Protein AF-A0A5E4HNZ3-F1 (afdb_monomer_lite)

Radius of gyration: 37.0 Å; chains: 1; bounding box: 78×72×95 Å

Sequence (107 aa):
MTTKGKSTEKKSSAKKAGAPKKAAAKKTEKTAKPTAKKSTITKKAAKGKKGDEKSKKKLRLIDELSKIEDEKDEALKGIEEEERVAYLEEFRDVEAAEEPAPSSEEF

Secondary structure (DSSP, 8-state):
----------------------------------------------------HHHHHHHHHHHHHHHHHHHHHHHHHHHHHHHHHHHHHHHHHHHHHHSPPP-----

pLDDT: mean 73.12, std 14.68, range [46.22, 96.19]

Foldseek 3Di:
DDDDDDDDDDDDDDPQDDDPPPDDDDDDDDDDDPDPDVDPPPCPPDPDPPPDPVVVVVVVVVVVVVVVVVVVVVVVVVVVVVVVVVVVVVVVVVVVVPPDDDDDDDD

Structure (mmCIF, N/CA/C/O backbone):
data_AF-A0A5E4HNZ3-F1
#
_entry.id   AF-A0A5E4HNZ3-F1
#
loop_
_atom_site.group_PDB
_atom_site.id
_atom_site.type_symbol
_atom_site.label_atom_id
_atom_site.label_alt_id
_atom_site.label_comp_id
_atom_site.label_asym_id
_atom_site.label_entity_id
_atom_site.label_seq_id
_atom_site.pdbx_PDB_ins_code
_atom_site.Cartn_x
_atom_site.Cartn_y
_atom_site.Cartn_z
_atom_site.occupancy
_atom_site.B_iso_or_equiv
_atom_site.auth_seq_id
_atom_site.auth_comp_id
_atom_site.auth_asym_id
_atom_site.auth_atom_id
_atom_site.pdbx_PDB_model_num
ATOM 1 N N . MET A 1 1 ? -31.018 29.157 46.019 1.00 54.50 1 MET A N 1
ATOM 2 C CA . MET A 1 1 ? -32.382 28.617 45.822 1.00 54.50 1 MET A CA 1
ATOM 3 C C . MET A 1 1 ? -32.273 27.123 45.558 1.00 54.50 1 MET A C 1
ATOM 5 O O . MET A 1 1 ? -31.687 26.738 44.556 1.00 54.50 1 MET A O 1
ATOM 9 N N . THR A 1 2 ? -32.736 26.290 46.487 1.00 61.59 2 THR A N 1
ATOM 10 C CA . THR A 1 2 ? -32.718 24.824 46.394 1.00 61.59 2 THR A CA 1
ATOM 11 C C . THR A 1 2 ? -34.048 24.318 45.829 1.00 61.59 2 THR A C 1
ATOM 13 O O . THR A 1 2 ? -35.108 24.705 46.315 1.00 61.59 2 THR A O 1
ATOM 16 N N . THR A 1 3 ? -34.029 23.402 44.857 1.00 70.75 3 THR A N 1
ATOM 17 C CA . THR A 1 3 ? -35.209 22.585 44.528 1.00 70.75 3 THR A CA 1
ATOM 18 C C . THR A 1 3 ? -34.866 21.100 44.615 1.00 70.75 3 THR A C 1
ATOM 20 O O . THR A 1 3 ? -34.278 20.501 43.726 1.00 70.75 3 THR A O 1
ATOM 23 N N . LYS A 1 4 ? -35.194 20.577 45.802 1.00 65.56 4 LYS A N 1
ATOM 24 C CA . LYS A 1 4 ? -35.832 19.292 46.139 1.00 65.56 4 LYS A CA 1
ATOM 25 C C . LYS A 1 4 ? -35.561 18.089 45.221 1.00 65.56 4 LYS A C 1
ATOM 27 O O . LYS A 1 4 ? -35.796 18.106 44.019 1.00 65.56 4 LYS A O 1
ATOM 32 N N . GLY A 1 5 ? -35.140 17.004 45.867 1.00 60.16 5 GLY A N 1
ATOM 33 C CA . GLY A 1 5 ? -34.673 15.775 45.248 1.00 60.16 5 GLY A CA 1
ATOM 34 C C . GLY A 1 5 ? -35.685 15.006 44.399 1.00 60.16 5 GLY A C 1
ATOM 35 O O . GLY A 1 5 ? -36.901 15.132 44.524 1.00 60.16 5 GLY A O 1
ATOM 36 N N . LYS A 1 6 ? -35.124 14.121 43.576 1.00 66.50 6 LYS A N 1
ATOM 37 C CA . LYS A 1 6 ? -35.808 12.967 42.997 1.00 66.50 6 LYS A CA 1
ATOM 38 C C . LYS A 1 6 ? -35.117 11.702 43.500 1.00 66.50 6 LYS A C 1
ATOM 40 O O . LYS A 1 6 ? -34.239 11.164 42.835 1.00 66.50 6 LYS A O 1
ATOM 45 N N . SER A 1 7 ? -35.514 11.227 44.676 1.00 63.00 7 SER A N 1
ATOM 46 C CA . SER A 1 7 ? -35.376 9.816 45.029 1.00 63.00 7 SER A CA 1
ATOM 47 C C . SER A 1 7 ? -36.612 9.086 44.504 1.00 63.00 7 SER A C 1
ATOM 49 O O . SER A 1 7 ? -37.733 9.327 44.936 1.00 63.00 7 SER A O 1
ATOM 51 N N . THR A 1 8 ? -36.422 8.189 43.540 1.00 64.06 8 THR A N 1
ATOM 52 C CA . THR A 1 8 ? -37.370 7.090 43.321 1.00 64.06 8 THR A CA 1
ATOM 53 C C . THR A 1 8 ? -36.592 5.801 43.483 1.00 64.06 8 THR A C 1
ATOM 55 O O . THR A 1 8 ? -36.113 5.185 42.536 1.00 64.06 8 THR A O 1
ATOM 58 N N . GLU A 1 9 ? -36.417 5.427 44.746 1.00 56.88 9 GLU A N 1
ATOM 59 C CA . GLU A 1 9 ? -36.088 4.063 45.113 1.00 56.88 9 GLU A CA 1
ATOM 60 C C . GLU A 1 9 ? -37.194 3.143 44.575 1.00 56.88 9 GLU A C 1
ATOM 62 O O . GLU A 1 9 ? -38.330 3.172 45.045 1.00 56.88 9 GLU A O 1
ATOM 67 N N . LYS A 1 10 ? -36.869 2.295 43.596 1.00 70.75 10 LYS A N 1
ATOM 68 C CA . LYS A 1 10 ? -37.606 1.050 43.371 1.00 70.75 10 LYS A CA 1
ATOM 69 C C . LYS A 1 10 ? -36.694 -0.111 43.721 1.00 70.75 10 LYS A C 1
ATOM 71 O O . LYS A 1 10 ? -35.808 -0.496 42.962 1.00 70.75 10 LYS A O 1
ATOM 76 N N . LYS A 1 11 ? -36.923 -0.634 44.923 1.00 60.72 11 LYS A N 1
ATOM 77 C CA . LYS A 1 11 ? -36.382 -1.899 45.403 1.00 60.72 11 LYS A CA 1
ATOM 78 C C . LYS A 1 11 ? -37.021 -3.065 44.639 1.00 60.72 11 LYS A C 1
ATOM 80 O O . LYS A 1 11 ? -38.202 -3.035 44.311 1.00 60.72 11 LYS A O 1
ATOM 85 N N . SER A 1 12 ? -36.201 -4.100 44.452 1.00 52.97 12 SER A N 1
ATOM 86 C CA . SER A 1 12 ? -36.544 -5.529 44.421 1.00 52.97 12 SER A CA 1
ATOM 87 C C . SER A 1 12 ? -37.585 -6.041 43.416 1.00 52.97 12 SER A C 1
ATOM 89 O O . SER A 1 12 ? -38.785 -5.885 43.596 1.00 52.97 12 SER A O 1
ATOM 91 N N . SER A 1 13 ? -37.136 -6.912 42.511 1.00 58.12 13 SER A N 1
ATOM 92 C CA . SER A 1 13 ? -37.744 -8.246 42.435 1.00 58.12 13 SER A CA 1
ATOM 93 C C . SER A 1 13 ? -36.696 -9.267 42.000 1.00 58.12 13 SER A C 1
ATOM 95 O O . SER A 1 13 ? -36.030 -9.143 40.975 1.00 58.12 13 SER A O 1
ATOM 97 N N . ALA A 1 14 ? -36.503 -10.264 42.854 1.00 62.19 14 ALA A N 1
ATOM 98 C CA . ALA A 1 14 ? -35.714 -11.434 42.554 1.00 62.19 14 ALA A CA 1
ATOM 99 C C . ALA A 1 14 ? -36.380 -12.217 41.417 1.00 62.19 14 ALA A C 1
ATOM 101 O O . ALA A 1 14 ? -37.544 -12.597 41.527 1.00 62.19 14 ALA A O 1
ATOM 102 N N . LYS A 1 15 ? -35.622 -12.548 40.369 1.00 63.69 15 LYS A N 1
ATOM 103 C CA . LYS A 1 15 ? -35.943 -13.690 39.509 1.00 63.69 15 LYS A CA 1
ATOM 104 C C . LYS A 1 15 ? -34.899 -14.773 39.745 1.00 63.69 15 LYS A C 1
ATOM 106 O O . LYS A 1 15 ? -33.891 -14.881 39.057 1.00 63.69 15 LYS A O 1
ATOM 111 N N . LYS A 1 16 ? -35.144 -15.544 40.801 1.00 63.00 16 LYS A N 1
ATOM 112 C CA . LYS A 1 16 ? -34.457 -16.795 41.116 1.00 63.00 16 LYS A CA 1
ATOM 113 C C . LYS A 1 16 ? -35.124 -17.900 40.289 1.00 63.00 16 LYS A C 1
ATOM 115 O O . LYS A 1 16 ? -36.179 -18.381 40.671 1.00 63.00 16 LYS A O 1
ATOM 120 N N . ALA A 1 17 ? -34.543 -18.249 39.144 1.00 56.97 17 ALA A N 1
ATOM 121 C CA . ALA A 1 17 ? -34.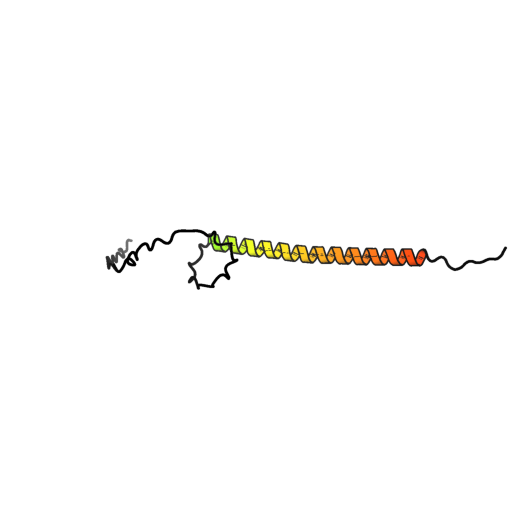827 -19.466 38.370 1.00 56.97 17 ALA A CA 1
ATOM 122 C C . ALA A 1 17 ? -33.776 -19.564 37.250 1.00 56.97 17 ALA A C 1
ATOM 124 O O . ALA A 1 17 ? -33.632 -18.626 36.480 1.00 56.97 17 ALA A O 1
ATOM 125 N N . GLY A 1 18 ? -32.981 -20.608 37.078 1.00 46.22 18 GLY A N 1
ATOM 126 C CA . GLY A 1 18 ? -32.731 -21.809 37.855 1.00 46.22 18 GLY A CA 1
ATOM 127 C C . GLY A 1 18 ? -31.363 -22.328 37.406 1.00 46.22 18 GLY A C 1
ATOM 128 O O . GLY A 1 18 ? -30.985 -22.170 36.245 1.00 46.22 18 GLY A O 1
ATOM 129 N N . ALA A 1 19 ? -30.590 -22.891 38.332 1.00 65.44 19 ALA A N 1
ATOM 130 C CA . ALA A 1 19 ? -29.358 -23.578 37.979 1.00 65.44 19 ALA A CA 1
ATOM 131 C C . ALA A 1 19 ? -29.687 -24.728 37.008 1.00 65.44 19 ALA A C 1
ATOM 133 O O . ALA A 1 19 ? -30.615 -25.495 37.287 1.00 65.44 19 ALA A O 1
ATOM 134 N N . PRO A 1 20 ? -28.959 -24.898 35.891 1.00 62.84 20 PRO A N 1
ATOM 135 C CA . PRO A 1 20 ? -29.035 -26.142 35.147 1.00 62.84 20 PRO A CA 1
ATOM 136 C C . PRO A 1 20 ? -28.573 -27.270 36.074 1.00 62.84 20 PRO A C 1
ATOM 138 O O . PRO A 1 20 ? -27.470 -27.232 36.626 1.00 62.84 20 PRO A O 1
ATOM 141 N N . LYS A 1 21 ? -29.465 -28.248 36.281 1.00 67.00 21 LYS A N 1
ATOM 142 C CA . LYS A 1 21 ? -29.187 -29.535 36.928 1.00 67.00 21 LYS A CA 1
ATOM 143 C C . LYS A 1 21 ? -27.798 -30.016 36.502 1.00 67.00 21 LYS A C 1
ATOM 145 O O . LYS A 1 21 ? -27.553 -30.193 35.311 1.00 67.00 21 LYS A O 1
ATOM 150 N N . LYS A 1 22 ? -26.927 -30.278 37.482 1.00 60.09 22 LYS A N 1
ATOM 151 C CA . LYS A 1 22 ? -25.766 -31.158 37.317 1.00 60.09 22 LYS A CA 1
ATOM 152 C C . LYS A 1 22 ? -26.264 -32.467 36.697 1.00 60.09 22 LYS A C 1
ATOM 154 O O . LYS A 1 22 ? -26.864 -33.285 37.390 1.00 60.09 22 LYS A O 1
ATOM 159 N N . ALA A 1 23 ? -26.064 -32.634 35.395 1.00 58.62 23 ALA A N 1
ATOM 160 C CA . ALA A 1 23 ? -26.230 -33.913 34.731 1.00 58.62 23 ALA A CA 1
ATOM 161 C C . ALA A 1 23 ? -24.956 -34.732 34.954 1.00 58.62 23 ALA A C 1
ATOM 163 O O . ALA A 1 23 ? -23.841 -34.218 34.889 1.00 58.62 23 ALA A O 1
ATOM 164 N N . ALA A 1 24 ? -25.185 -35.989 35.310 1.00 55.19 24 ALA A N 1
ATOM 165 C CA . ALA A 1 24 ? -24.242 -36.946 35.850 1.00 55.19 24 ALA A CA 1
ATOM 166 C C . ALA A 1 24 ? -22.940 -37.096 35.052 1.00 55.19 24 ALA A C 1
ATOM 168 O O . ALA A 1 24 ? -22.928 -37.147 33.822 1.00 55.19 24 ALA A O 1
ATOM 169 N N . ALA A 1 25 ? -21.858 -37.287 35.806 1.00 57.66 25 ALA A N 1
ATOM 170 C CA . ALA A 1 25 ? -20.621 -37.875 35.332 1.00 57.66 25 ALA A CA 1
ATOM 171 C C . ALA A 1 25 ? -20.905 -39.262 34.734 1.00 57.66 25 ALA A C 1
ATOM 173 O O . ALA A 1 25 ? -21.085 -40.238 35.462 1.00 57.66 25 ALA A O 1
ATOM 174 N N . LYS A 1 26 ? -20.917 -39.359 33.404 1.00 64.69 26 LYS A N 1
ATOM 175 C CA . LYS A 1 26 ? -20.610 -40.616 32.726 1.00 64.69 26 LYS A CA 1
ATOM 176 C C . LYS A 1 26 ? -19.102 -40.649 32.530 1.00 64.69 26 LYS A C 1
ATOM 178 O O . LYS A 1 26 ? -18.554 -39.900 31.728 1.00 64.69 26 LYS A O 1
ATOM 183 N N . LYS A 1 27 ? -18.437 -41.477 33.334 1.00 63.50 27 LYS A N 1
ATOM 184 C CA . LYS A 1 27 ? -17.053 -41.877 33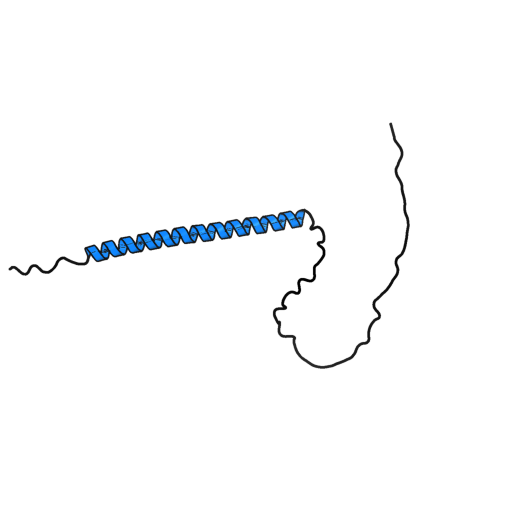.104 1.00 63.50 27 LYS A CA 1
ATOM 185 C C . LYS A 1 27 ? -17.011 -42.625 31.775 1.00 63.50 27 LYS A C 1
ATOM 187 O O . LYS A 1 27 ? -17.635 -43.673 31.651 1.00 63.50 27 LYS A O 1
ATOM 192 N N . THR A 1 28 ? -16.273 -42.106 30.809 1.00 63.09 28 THR A N 1
ATOM 193 C CA . THR A 1 28 ? -15.715 -42.926 29.736 1.00 63.09 28 THR A CA 1
ATOM 194 C C . THR A 1 28 ? -14.245 -42.578 29.663 1.00 63.09 28 THR A C 1
ATOM 196 O O . THR A 1 28 ? -13.861 -41.474 29.276 1.00 63.09 28 THR A O 1
ATOM 199 N N . GLU A 1 29 ? -13.445 -43.505 30.169 1.00 58.84 29 GLU A N 1
ATOM 200 C CA . GLU A 1 29 ? -12.005 -43.509 30.021 1.00 58.84 29 GLU A CA 1
ATOM 201 C C . GLU A 1 29 ? -11.600 -43.501 28.544 1.00 58.84 29 GLU A C 1
ATOM 203 O O . GLU A 1 29 ? -12.322 -43.984 27.675 1.00 58.84 29 GLU A O 1
ATOM 208 N N . LYS A 1 30 ? -10.362 -43.042 28.347 1.00 62.22 30 LYS A N 1
ATOM 209 C CA . LYS A 1 30 ? -9.476 -43.273 27.205 1.00 62.22 30 LYS A CA 1
ATOM 210 C C . LYS A 1 30 ? -9.644 -42.401 25.950 1.00 62.22 30 LYS A C 1
ATOM 212 O O . LYS A 1 30 ? -10.460 -42.619 25.069 1.00 62.22 30 LYS A O 1
ATOM 217 N N . THR A 1 31 ? -8.668 -41.492 25.857 1.00 53.81 31 THR A N 1
ATOM 218 C CA . THR A 1 31 ? -7.777 -41.311 24.699 1.00 53.81 31 THR A CA 1
ATOM 219 C C . THR A 1 31 ? -8.403 -40.862 23.382 1.00 53.81 31 THR A C 1
ATOM 221 O O . THR A 1 31 ? -8.754 -41.676 22.541 1.00 53.81 31 THR A O 1
ATOM 224 N N . ALA A 1 32 ? -8.346 -39.559 23.126 1.00 55.22 32 ALA A N 1
ATOM 225 C CA . ALA A 1 32 ? -7.555 -39.025 22.016 1.00 55.22 32 ALA A CA 1
ATOM 226 C C . ALA A 1 32 ? -7.517 -37.499 22.129 1.00 55.22 32 ALA A C 1
ATOM 228 O O . ALA A 1 32 ? -8.534 -36.850 22.358 1.00 55.22 32 ALA A O 1
ATOM 229 N N . LYS A 1 33 ? -6.324 -36.926 21.964 1.00 61.00 33 LYS A N 1
ATOM 230 C CA . LYS A 1 33 ? -6.132 -35.497 21.714 1.00 61.00 33 LYS A CA 1
ATOM 231 C C . LYS A 1 33 ? -7.087 -35.090 20.579 1.00 61.00 33 LYS A C 1
ATOM 233 O O . LYS A 1 33 ? -6.980 -35.687 19.507 1.00 61.00 33 LYS A O 1
ATOM 238 N N . PRO A 1 34 ? -7.998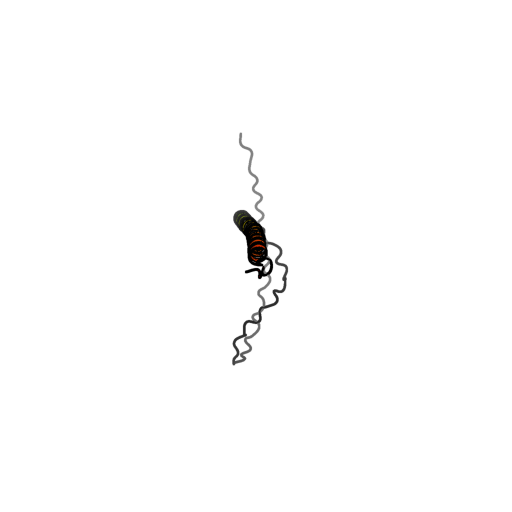 -34.119 20.750 1.00 56.81 34 PRO A N 1
ATOM 239 C CA . PRO A 1 34 ? -8.660 -33.545 19.594 1.00 56.81 34 PRO A CA 1
ATOM 240 C C . PRO A 1 34 ? -7.574 -32.842 18.777 1.00 56.81 34 PRO A C 1
ATOM 242 O O . PRO A 1 34 ? -7.016 -31.830 19.199 1.00 56.81 34 PRO A O 1
ATOM 245 N N . THR A 1 35 ? -7.214 -33.426 17.634 1.00 62.12 35 THR A N 1
ATOM 246 C CA . THR A 1 35 ? -6.426 -32.739 16.616 1.00 62.12 35 THR A CA 1
ATOM 247 C C . THR A 1 35 ? -7.180 -31.460 16.280 1.00 62.12 35 THR A C 1
ATOM 249 O O . THR A 1 35 ? -8.402 -31.484 16.120 1.00 62.12 35 THR A O 1
ATOM 252 N N . ALA A 1 36 ? -6.481 -30.327 16.284 1.00 62.69 36 ALA A N 1
ATOM 253 C CA . ALA A 1 36 ? -7.073 -29.021 16.047 1.00 62.69 36 ALA A CA 1
ATOM 254 C C . ALA A 1 36 ? -7.664 -28.969 14.630 1.00 62.69 36 ALA A C 1
ATOM 256 O O . ALA A 1 36 ? -7.032 -28.522 13.677 1.00 62.69 36 ALA A O 1
ATOM 257 N N . LYS A 1 37 ? -8.902 -29.443 14.479 1.00 63.09 37 LYS A N 1
ATOM 258 C CA . LYS A 1 37 ? -9.756 -29.096 13.354 1.00 63.09 37 LYS A CA 1
ATOM 259 C C . LYS A 1 37 ? -9.969 -27.595 13.478 1.00 63.09 37 LYS A C 1
ATOM 261 O O . LYS A 1 37 ? -10.532 -27.151 14.477 1.00 63.09 37 LYS A O 1
ATOM 266 N N . LYS A 1 38 ? -9.486 -26.824 12.496 1.00 66.56 38 LYS A N 1
ATOM 267 C CA . LYS A 1 38 ? -9.842 -25.412 12.313 1.00 66.56 38 LYS A CA 1
ATOM 268 C C . LYS A 1 38 ? -11.366 -25.345 12.323 1.00 66.56 38 LYS A C 1
ATOM 270 O O . LYS A 1 38 ? -12.014 -25.711 11.346 1.00 66.56 38 LYS A O 1
ATOM 275 N N . SER A 1 39 ? -11.942 -24.996 13.467 1.00 59.81 39 SER A N 1
ATOM 276 C CA . SER A 1 39 ? -13.382 -24.921 13.624 1.00 59.81 39 SER A CA 1
ATOM 277 C C . SER A 1 39 ? -13.872 -23.842 12.677 1.00 59.81 39 SER A C 1
ATOM 279 O O . SER A 1 39 ? -13.503 -22.679 12.830 1.00 59.81 39 SER A O 1
ATOM 281 N N . THR A 1 40 ? -14.699 -24.230 11.710 1.00 63.69 40 THR A N 1
ATOM 282 C CA . THR A 1 40 ? -15.643 -23.341 11.041 1.00 63.69 40 THR A CA 1
ATOM 283 C C . THR A 1 40 ? -16.360 -22.561 12.133 1.00 63.69 40 THR A C 1
ATOM 285 O O . THR A 1 40 ? -17.185 -23.123 12.858 1.00 63.69 40 THR A O 1
ATOM 288 N N . ILE A 1 41 ? -15.959 -21.304 12.326 1.00 62.91 41 ILE A N 1
ATOM 289 C CA . ILE A 1 41 ? -16.496 -20.438 13.369 1.00 62.91 41 ILE A CA 1
ATOM 290 C C . ILE A 1 41 ? -17.977 -20.273 13.056 1.00 62.91 41 ILE A C 1
ATOM 292 O O . ILE A 1 41 ? -18.375 -19.512 12.174 1.00 62.91 41 ILE A O 1
ATOM 296 N N . THR A 1 42 ? -18.810 -21.031 13.764 1.00 64.19 42 THR A N 1
ATOM 297 C CA . THR A 1 42 ? -20.246 -20.810 13.783 1.00 64.19 42 THR A CA 1
ATOM 298 C C . THR A 1 42 ? -20.448 -19.368 14.225 1.00 64.19 42 THR A C 1
ATOM 300 O O . THR A 1 42 ? -20.103 -19.026 15.360 1.00 64.19 42 THR A O 1
ATOM 303 N N . LYS A 1 43 ? -20.988 -18.525 13.335 1.00 64.44 43 LYS A N 1
ATOM 304 C CA . LYS A 1 43 ? -21.481 -17.174 13.635 1.00 64.44 43 LYS A CA 1
ATOM 305 C C . LYS A 1 43 ? -22.665 -17.281 14.600 1.00 64.44 43 LYS A C 1
ATOM 307 O O . LYS A 1 43 ? -23.811 -17.021 14.243 1.00 64.44 43 LYS A O 1
ATOM 312 N N . LYS A 1 44 ? -22.419 -17.700 15.842 1.00 62.09 44 LYS A N 1
ATOM 313 C CA . LYS A 1 44 ? -23.389 -17.545 16.918 1.00 62.09 44 LYS A CA 1
ATOM 314 C C . LYS A 1 44 ? -23.446 -16.049 17.179 1.00 62.09 44 LYS A C 1
ATOM 316 O O . LYS A 1 44 ? -22.503 -15.484 17.722 1.00 62.09 44 LYS A O 1
ATOM 321 N N . ALA A 1 45 ? -24.511 -15.420 16.693 1.00 59.66 45 ALA A N 1
ATOM 322 C CA . ALA A 1 45 ? -24.763 -13.994 16.807 1.00 59.66 45 ALA A CA 1
ATOM 323 C C . ALA A 1 45 ? -24.674 -13.557 18.277 1.00 59.66 45 ALA A C 1
ATOM 325 O O . ALA A 1 45 ? -25.629 -13.673 19.047 1.00 59.66 45 ALA A O 1
ATOM 326 N N . ALA A 1 46 ? -23.504 -13.064 18.677 1.00 60.72 46 ALA A N 1
ATOM 327 C CA . ALA A 1 46 ? -23.351 -12.329 19.912 1.00 60.72 46 ALA A CA 1
ATOM 328 C C . ALA A 1 46 ? -23.966 -10.952 19.661 1.00 60.72 46 ALA A C 1
ATOM 330 O O . ALA A 1 46 ? -23.371 -10.105 18.997 1.00 60.72 46 ALA A O 1
ATOM 331 N N . LYS A 1 47 ? -25.195 -10.749 20.152 1.00 58.41 47 LYS A N 1
ATOM 332 C CA . LYS A 1 47 ? -25.790 -9.416 20.284 1.00 58.41 47 LYS A CA 1
ATOM 333 C C . LYS A 1 47 ? -24.744 -8.506 20.931 1.00 58.41 47 LYS A C 1
ATOM 335 O O . LYS A 1 47 ? -24.314 -8.756 22.057 1.00 58.41 47 LYS A O 1
ATOM 340 N N . GLY A 1 48 ? -24.295 -7.515 20.164 1.00 58.53 48 GLY A N 1
ATOM 341 C CA . GLY A 1 48 ? -23.136 -6.691 20.470 1.00 58.53 48 GLY A CA 1
ATOM 342 C C . GLY A 1 48 ? -23.241 -6.034 21.840 1.00 58.53 48 GLY A C 1
ATOM 343 O O . GLY A 1 48 ? -24.104 -5.191 22.086 1.00 58.53 48 GLY A O 1
ATOM 344 N N . LYS A 1 49 ? -22.310 -6.395 22.721 1.00 63.25 49 LYS A N 1
ATOM 345 C CA . LYS A 1 49 ? -21.931 -5.564 23.860 1.00 63.25 49 LYS A CA 1
ATOM 346 C C . LYS A 1 49 ? -21.408 -4.259 23.251 1.00 63.25 49 LYS A C 1
ATOM 348 O O . LYS A 1 49 ? -20.481 -4.312 22.448 1.00 63.25 49 LYS A O 1
ATOM 353 N N . LYS A 1 50 ? -22.041 -3.114 23.534 1.00 64.25 50 LYS A N 1
ATOM 354 C CA . LYS A 1 50 ? -21.576 -1.802 23.055 1.00 64.25 50 LYS A CA 1
ATOM 355 C C . LYS A 1 50 ? -20.107 -1.668 23.468 1.00 64.25 50 LYS A C 1
ATOM 357 O O . LYS A 1 50 ? -19.833 -1.559 24.655 1.00 64.25 50 LYS A O 1
ATOM 362 N N . GLY A 1 51 ? -19.188 -1.790 22.508 1.00 71.00 51 GLY A N 1
ATOM 363 C CA . GLY A 1 51 ? -17.756 -1.725 22.782 1.00 71.00 51 GLY A CA 1
ATOM 364 C C . GLY A 1 51 ? -17.430 -0.388 23.432 1.00 71.00 51 GLY A C 1
ATOM 365 O O . GLY A 1 51 ? -17.889 0.648 22.938 1.00 71.00 51 GLY A O 1
ATOM 366 N N . ASP A 1 52 ? -16.687 -0.428 24.538 1.00 76.12 52 ASP A N 1
ATOM 367 C CA . ASP A 1 52 ? -16.186 0.753 25.240 1.00 76.12 52 ASP A CA 1
ATOM 368 C C . ASP A 1 52 ? -15.582 1.739 24.233 1.00 76.12 52 ASP A C 1
ATOM 370 O O . ASP A 1 52 ? -14.881 1.323 23.307 1.00 76.12 52 ASP A O 1
ATOM 374 N N . GLU A 1 53 ? -15.827 3.041 24.384 1.00 78.69 53 GLU A N 1
ATOM 375 C CA . GLU A 1 53 ? -15.368 4.070 23.429 1.00 78.69 53 GLU A CA 1
ATOM 376 C C . GLU A 1 53 ? -13.863 3.992 23.144 1.00 78.69 53 GLU A C 1
ATOM 378 O O . GLU A 1 53 ? -13.431 4.185 22.007 1.00 78.69 53 GLU A O 1
ATOM 383 N N . LYS A 1 54 ? -13.070 3.586 24.144 1.00 76.75 54 LYS A N 1
ATOM 384 C CA . LYS A 1 54 ? -11.634 3.317 23.983 1.00 76.75 54 LYS A CA 1
ATOM 385 C C . LYS A 1 54 ? -11.349 2.147 23.034 1.00 76.75 54 LYS A C 1
ATOM 387 O O . LYS A 1 54 ? -10.453 2.241 22.200 1.00 76.75 54 LYS A O 1
ATOM 392 N N . SER A 1 55 ? -12.120 1.063 23.121 1.00 77.19 55 SER A N 1
AT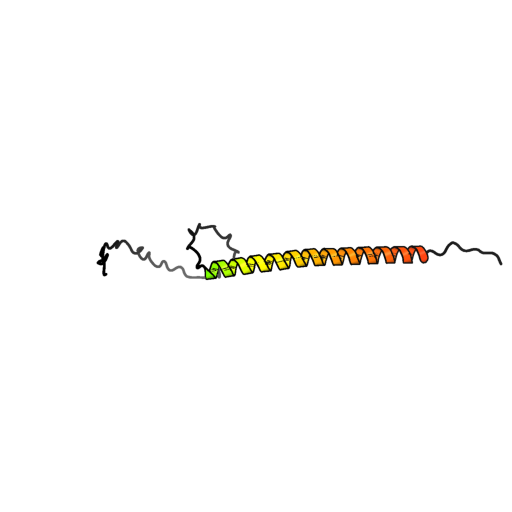OM 393 C CA . SER A 1 55 ? -11.973 -0.105 22.239 1.00 77.19 55 SER A CA 1
ATOM 394 C C . SER A 1 55 ? -12.357 0.213 20.792 1.00 77.19 55 SER A C 1
ATOM 396 O O . SER A 1 55 ? -11.694 -0.249 19.869 1.00 77.19 55 SER A O 1
ATOM 398 N N . LYS A 1 56 ? -13.354 1.084 20.585 1.00 81.69 56 LYS A N 1
ATOM 399 C CA . LYS A 1 56 ? -13.736 1.567 19.250 1.00 81.69 56 LYS A CA 1
ATOM 400 C C . LYS A 1 56 ? -12.646 2.426 18.617 1.00 81.69 56 LYS A C 1
ATOM 402 O O . LYS A 1 56 ? -12.367 2.255 17.437 1.00 81.69 56 LYS A O 1
ATOM 407 N N . LYS A 1 57 ? -12.013 3.320 19.387 1.00 87.06 57 LYS A N 1
ATOM 408 C CA . LYS A 1 57 ? -10.895 4.137 18.886 1.00 87.06 57 LYS A CA 1
ATOM 409 C C . LYS A 1 57 ? -9.702 3.267 18.485 1.00 87.06 57 LYS A C 1
ATOM 411 O O . LYS A 1 57 ? -9.111 3.502 17.442 1.00 87.06 57 LYS A O 1
ATOM 416 N N . LYS A 1 58 ? -9.385 2.241 19.282 1.00 85.00 58 LYS A N 1
ATOM 417 C CA . LYS A 1 58 ? -8.302 1.301 18.965 1.00 85.00 58 LYS A CA 1
ATOM 418 C C . LYS A 1 58 ? -8.586 0.492 17.695 1.00 85.00 58 LYS A C 1
ATOM 420 O O . LYS A 1 58 ? -7.678 0.318 16.899 1.00 85.00 58 LYS A O 1
ATOM 425 N N . LEU A 1 59 ? -9.825 0.027 17.506 1.00 85.44 59 LEU A N 1
ATOM 426 C CA . LEU A 1 59 ? -10.219 -0.682 16.283 1.00 85.44 59 LEU A CA 1
ATOM 427 C C . LEU A 1 59 ? -10.081 0.210 15.042 1.00 85.44 59 LEU A C 1
ATOM 429 O O . LEU A 1 59 ? -9.476 -0.220 14.073 1.00 85.44 59 LEU A O 1
ATOM 433 N N . ARG A 1 60 ? -10.526 1.472 15.111 1.00 88.25 60 ARG A N 1
ATOM 434 C CA . ARG A 1 60 ? -10.350 2.427 14.001 1.00 88.25 60 ARG A CA 1
ATOM 435 C C . ARG A 1 60 ? -8.883 2.657 13.639 1.00 88.25 60 ARG A C 1
ATOM 437 O O . ARG A 1 60 ? -8.566 2.673 12.464 1.00 88.25 60 ARG A O 1
ATOM 444 N N . LEU A 1 61 ? -7.999 2.787 14.633 1.00 93.38 61 LEU A N 1
ATOM 445 C CA . LEU A 1 61 ? -6.562 2.960 14.390 1.00 93.38 61 LEU A CA 1
ATOM 446 C C . LEU A 1 61 ? -5.960 1.754 13.651 1.00 93.38 61 LEU A C 1
ATOM 448 O O . LEU A 1 61 ? -5.111 1.924 12.790 1.00 93.38 61 LEU A O 1
ATOM 452 N N . ILE A 1 62 ? -6.388 0.536 13.994 1.00 93.19 62 ILE A N 1
ATOM 453 C CA . ILE A 1 62 ? -5.929 -0.680 13.310 1.00 93.19 62 ILE A CA 1
ATOM 454 C C . ILE A 1 62 ? -6.407 -0.675 11.854 1.00 93.19 62 ILE A C 1
ATOM 456 O O . ILE A 1 62 ? -5.611 -0.944 10.963 1.00 93.19 62 ILE A O 1
ATOM 460 N N . ASP A 1 63 ? -7.670 -0.314 11.613 1.00 92.44 63 ASP A N 1
ATOM 461 C CA . ASP A 1 63 ? -8.213 -0.206 10.254 1.00 92.44 63 ASP A CA 1
ATOM 462 C C . ASP A 1 63 ? -7.491 0.883 9.436 1.00 92.44 63 ASP A C 1
ATOM 464 O O . ASP A 1 63 ? -7.238 0.701 8.249 1.00 92.44 63 ASP A O 1
ATOM 468 N N . GLU A 1 64 ? -7.145 2.015 10.058 1.00 94.31 64 GLU A N 1
ATOM 469 C CA . GLU A 1 64 ? -6.370 3.097 9.433 1.00 94.31 64 GLU A CA 1
ATOM 470 C C . GLU A 1 64 ? -4.946 2.647 9.080 1.00 94.31 64 GLU A C 1
ATOM 472 O O . GLU A 1 64 ? -4.494 2.891 7.966 1.00 94.31 64 GLU A O 1
ATOM 477 N N . LEU A 1 65 ? -4.256 1.952 9.989 1.00 95.31 65 LEU A N 1
ATOM 478 C CA . LEU A 1 65 ? -2.912 1.425 9.730 1.00 95.31 65 LEU A CA 1
ATOM 479 C C . LEU A 1 65 ? -2.913 0.364 8.626 1.00 95.31 65 LEU A C 1
ATOM 481 O O . LEU A 1 65 ? -2.047 0.411 7.762 1.00 95.31 65 LEU A O 1
ATOM 485 N N . SER A 1 66 ? -3.907 -0.529 8.612 1.00 94.12 66 SER A N 1
ATOM 486 C CA . SER A 1 66 ? -4.048 -1.545 7.561 1.00 94.12 66 SER A CA 1
ATOM 487 C C . SER A 1 66 ? -4.205 -0.911 6.179 1.00 94.12 66 SER A C 1
ATOM 489 O O . SER A 1 66 ? -3.575 -1.361 5.234 1.00 94.12 66 SER A O 1
ATOM 491 N N . LYS A 1 67 ? -4.996 0.163 6.058 1.00 96.19 67 LYS A N 1
ATOM 492 C CA . LYS A 1 67 ? -5.147 0.879 4.780 1.00 96.19 67 LYS A CA 1
ATOM 493 C C . LYS A 1 67 ? -3.847 1.522 4.315 1.00 96.19 67 LYS A C 1
ATOM 495 O O . LYS A 1 67 ? -3.547 1.486 3.134 1.00 96.19 67 LYS A O 1
ATOM 500 N N . ILE A 1 68 ? -3.082 2.100 5.242 1.00 95.81 68 ILE A N 1
ATOM 501 C CA . ILE A 1 68 ? -1.783 2.703 4.922 1.00 95.81 68 ILE A CA 1
ATOM 502 C C . ILE A 1 68 ? -0.797 1.633 4.435 1.00 95.81 68 ILE A C 1
ATOM 504 O O . ILE A 1 68 ? 0.017 1.916 3.562 1.00 95.81 68 ILE A O 1
ATOM 508 N N . GLU A 1 69 ? -0.832 0.429 5.007 1.00 95.62 69 GLU A N 1
ATOM 509 C CA . GLU A 1 69 ? -0.024 -0.698 4.528 1.00 95.62 69 GLU A CA 1
ATOM 510 C C . GLU A 1 69 ? -0.453 -1.121 3.117 1.00 95.62 69 GLU A C 1
ATOM 512 O O . GLU A 1 69 ? 0.399 -1.179 2.235 1.00 95.62 69 GLU A O 1
ATOM 517 N N . ASP A 1 70 ? -1.756 -1.289 2.873 1.00 94.75 70 ASP A N 1
ATOM 518 C CA . ASP A 1 70 ? -2.281 -1.643 1.547 1.00 94.75 70 ASP A CA 1
ATOM 519 C C . ASP A 1 70 ? -1.897 -0.598 0.474 1.00 94.75 70 ASP A C 1
ATOM 521 O O . ASP A 1 70 ? -1.434 -0.956 -0.609 1.00 94.75 70 ASP A O 1
ATOM 525 N N . GLU A 1 71 ? -2.027 0.698 0.783 1.00 94.94 71 GLU A N 1
ATOM 526 C CA . GLU A 1 71 ? -1.649 1.803 -0.116 1.00 94.94 71 GLU A CA 1
ATOM 527 C C . GLU A 1 71 ? -0.140 1.831 -0.405 1.00 94.94 71 GLU A C 1
ATOM 529 O O . GLU A 1 71 ? 0.281 2.111 -1.529 1.00 94.94 71 GLU A O 1
ATOM 534 N N . LYS A 1 72 ? 0.697 1.533 0.597 1.00 94.94 72 LYS A N 1
ATOM 535 C CA . LYS A 1 72 ? 2.154 1.457 0.415 1.00 94.94 72 LYS A CA 1
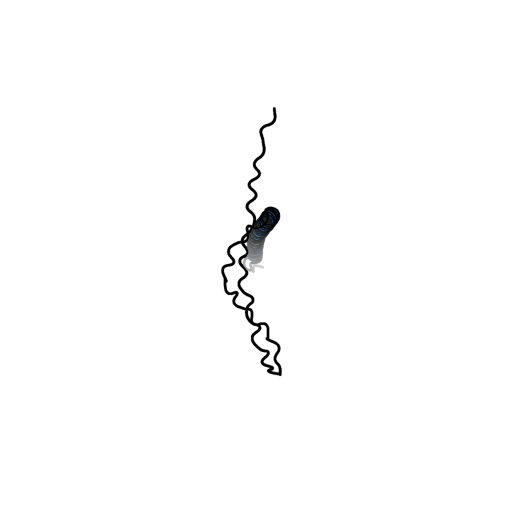ATOM 536 C C . LYS A 1 72 ? 2.558 0.270 -0.441 1.00 94.94 72 LYS A C 1
ATOM 538 O O . LYS A 1 72 ? 3.442 0.422 -1.279 1.00 94.94 72 LYS A O 1
ATOM 543 N N . ASP A 1 73 ? 1.928 -0.880 -0.240 1.00 93.94 73 ASP A N 1
ATOM 544 C CA . ASP A 1 73 ? 2.198 -2.080 -1.027 1.00 93.94 73 ASP A CA 1
ATOM 545 C C . ASP A 1 73 ? 1.787 -1.888 -2.493 1.00 93.94 73 ASP A C 1
ATOM 547 O O . ASP A 1 73 ? 2.470 -2.373 -3.395 1.00 93.94 73 ASP A O 1
ATOM 551 N N . GLU A 1 74 ? 0.690 -1.171 -2.750 1.00 94.00 74 GLU A N 1
ATOM 552 C CA . GLU A 1 74 ? 0.278 -0.802 -4.107 1.00 94.00 74 GLU A CA 1
ATOM 553 C C . GLU A 1 74 ? 1.271 0.176 -4.752 1.00 94.00 74 GLU A C 1
ATOM 555 O O . GLU A 1 74 ? 1.713 -0.056 -5.878 1.00 94.00 74 GLU A O 1
ATOM 560 N N . ALA A 1 75 ? 1.695 1.212 -4.024 1.00 92.44 75 ALA A N 1
ATOM 561 C CA . ALA A 1 75 ? 2.681 2.173 -4.517 1.00 92.44 75 ALA A CA 1
ATOM 562 C C . ALA A 1 75 ? 4.047 1.526 -4.807 1.00 92.44 75 ALA A C 1
ATOM 564 O O . ALA A 1 75 ? 4.655 1.811 -5.837 1.00 92.44 75 ALA A O 1
ATOM 565 N N . LEU A 1 76 ? 4.521 0.635 -3.930 1.00 94.25 76 LEU A N 1
ATOM 566 C CA . LEU A 1 76 ? 5.778 -0.094 -4.125 1.00 94.25 76 LEU A CA 1
ATOM 567 C C . LEU A 1 76 ? 5.730 -0.981 -5.367 1.00 94.25 76 LEU A C 1
ATOM 569 O O . LEU A 1 76 ? 6.666 -0.953 -6.157 1.00 94.25 76 LEU A O 1
ATOM 573 N N . LYS A 1 77 ? 4.629 -1.711 -5.581 1.00 92.69 77 LYS A N 1
ATOM 574 C CA . LYS A 1 77 ? 4.453 -2.518 -6.798 1.00 92.69 77 LYS A CA 1
ATOM 575 C C . LYS A 1 77 ? 4.477 -1.667 -8.063 1.00 92.69 77 LYS A C 1
ATOM 577 O O . LYS A 1 77 ? 5.063 -2.099 -9.046 1.00 92.69 77 LYS A O 1
ATOM 582 N N . GLY A 1 78 ? 3.866 -0.479 -8.030 1.00 92.50 78 GLY A N 1
ATOM 583 C CA . GLY A 1 78 ? 3.913 0.461 -9.151 1.00 92.50 78 GLY A CA 1
ATOM 584 C C . GLY A 1 78 ? 5.345 0.876 -9.489 1.00 92.50 78 GLY A C 1
ATOM 585 O O . GLY A 1 78 ? 5.751 0.773 -10.640 1.00 92.50 78 GLY A O 1
ATOM 586 N N . ILE A 1 79 ? 6.134 1.248 -8.477 1.00 91.88 79 ILE 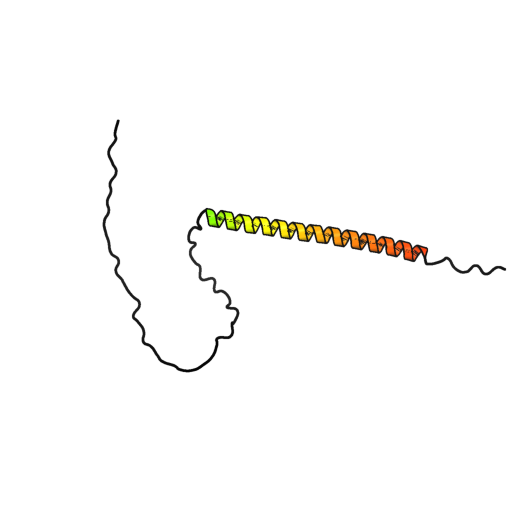A N 1
ATOM 587 C CA . ILE A 1 79 ? 7.543 1.630 -8.659 1.00 91.88 79 ILE A CA 1
ATOM 588 C C . ILE A 1 79 ? 8.378 0.446 -9.168 1.00 91.88 79 ILE A C 1
ATOM 590 O O . ILE A 1 79 ? 9.138 0.603 -10.116 1.00 91.88 79 ILE A O 1
ATOM 594 N N . GLU A 1 80 ? 8.224 -0.748 -8.587 1.00 91.88 80 GLU A N 1
ATOM 595 C CA . GLU A 1 80 ? 8.951 -1.949 -9.030 1.00 91.88 80 GLU A CA 1
ATOM 596 C C . GLU A 1 80 ? 8.613 -2.330 -10.480 1.00 91.88 80 GLU A C 1
ATOM 598 O O . GLU A 1 80 ? 9.484 -2.773 -11.233 1.00 91.88 80 GLU A O 1
ATOM 603 N N . GLU A 1 81 ? 7.351 -2.175 -10.886 1.00 91.62 81 GLU A N 1
ATOM 604 C CA . GLU A 1 81 ? 6.927 -2.420 -12.262 1.00 91.62 81 GLU A CA 1
ATOM 605 C C . GLU A 1 81 ? 7.504 -1.371 -13.218 1.00 91.62 81 GLU A C 1
ATOM 607 O O . GLU A 1 81 ? 8.053 -1.747 -14.254 1.00 91.62 81 GLU A O 1
ATOM 612 N N . GLU A 1 82 ? 7.464 -0.087 -12.853 1.00 91.94 82 GLU A N 1
ATOM 613 C CA . GLU A 1 82 ? 8.075 1.004 -13.624 1.00 91.94 82 GLU A CA 1
ATOM 614 C C . GLU A 1 82 ? 9.590 0.809 -13.799 1.00 91.94 82 GLU A C 1
ATOM 616 O O . GLU A 1 82 ? 10.087 0.856 -14.926 1.00 91.94 82 GLU A O 1
ATOM 621 N N . GLU A 1 83 ? 10.324 0.513 -12.722 1.00 91.69 83 GLU A N 1
ATOM 622 C CA . GLU A 1 83 ? 11.769 0.245 -12.772 1.00 91.69 83 GLU A CA 1
ATOM 623 C C . GLU A 1 83 ? 12.088 -0.979 -13.636 1.00 91.69 83 GLU A C 1
ATOM 625 O O . GLU A 1 83 ? 13.039 -0.967 -14.423 1.00 91.69 83 GLU A O 1
ATOM 630 N N . ARG A 1 84 ? 11.276 -2.038 -13.540 1.00 92.88 84 ARG A N 1
ATOM 631 C CA . ARG A 1 84 ? 11.448 -3.234 -14.368 1.00 92.88 84 ARG A CA 1
ATOM 632 C C . ARG A 1 84 ? 11.212 -2.939 -15.847 1.00 92.88 84 ARG A C 1
ATOM 634 O O . ARG A 1 84 ? 11.931 -3.486 -16.683 1.00 92.88 84 ARG A O 1
ATOM 641 N N . VAL A 1 85 ? 10.206 -2.134 -16.180 1.00 92.69 85 VAL A N 1
ATOM 642 C CA . VAL A 1 85 ? 9.932 -1.735 -17.568 1.00 92.69 85 VAL A CA 1
ATOM 643 C C . VAL A 1 85 ? 11.089 -0.901 -18.108 1.00 92.69 85 VAL A C 1
ATOM 645 O O . VAL A 1 85 ? 11.613 -1.248 -19.164 1.00 92.69 85 VAL A O 1
ATOM 648 N N . ALA A 1 86 ? 11.546 0.106 -17.358 1.00 92.00 86 ALA A N 1
ATOM 649 C CA . ALA A 1 86 ? 12.676 0.947 -17.748 1.00 92.00 86 ALA A CA 1
ATOM 650 C C . ALA A 1 86 ? 13.950 0.120 -17.987 1.00 92.00 86 ALA A C 1
ATOM 652 O O . ALA A 1 86 ? 14.592 0.249 -19.026 1.00 92.00 86 ALA A O 1
ATOM 653 N N . TYR A 1 87 ? 14.265 -0.812 -17.083 1.00 91.31 87 TYR A N 1
ATOM 654 C CA . TYR A 1 87 ? 15.419 -1.698 -17.240 1.00 91.31 87 TYR A CA 1
ATOM 655 C C . TYR A 1 87 ? 15.325 -2.589 -18.490 1.00 91.31 87 TYR A C 1
ATOM 657 O O . TYR A 1 87 ? 16.321 -2.825 -19.171 1.00 91.31 87 TYR A O 1
ATOM 665 N N . LEU A 1 88 ? 14.131 -3.096 -18.815 1.00 91.81 88 LEU A N 1
ATOM 666 C CA . LEU A 1 88 ? 13.921 -3.908 -20.018 1.00 91.81 88 LEU A CA 1
ATOM 667 C C . LEU A 1 88 ? 13.997 -3.085 -21.308 1.00 91.81 88 LEU A C 1
ATOM 669 O O . LEU A 1 88 ? 14.397 -3.629 -22.336 1.00 91.81 88 LEU A O 1
ATOM 673 N N . GLU A 1 89 ? 13.591 -1.817 -21.278 1.00 88.75 89 GLU A N 1
ATOM 674 C CA . GLU A 1 89 ? 13.763 -0.898 -22.407 1.00 88.75 89 GLU A CA 1
ATOM 675 C C . GLU A 1 89 ? 15.246 -0.610 -22.651 1.00 88.75 89 GLU A C 1
ATOM 677 O O . GLU A 1 89 ? 15.723 -0.843 -23.759 1.00 88.75 89 GLU A O 1
ATOM 682 N N . GLU A 1 90 ? 16.000 -0.256 -21.607 1.00 86.06 90 GLU A N 1
ATOM 683 C CA . GLU A 1 90 ? 17.453 -0.058 -21.710 1.00 86.06 90 GLU A CA 1
ATOM 684 C C . GLU A 1 90 ? 18.170 -1.314 -22.224 1.00 86.06 90 GLU A C 1
ATOM 686 O O . GLU A 1 90 ? 19.063 -1.229 -23.066 1.00 86.06 90 GLU A O 1
ATOM 691 N N . PHE A 1 91 ? 17.764 -2.500 -21.761 1.00 85.75 91 PHE A N 1
ATOM 692 C CA . PHE A 1 91 ? 18.351 -3.758 -22.218 1.00 85.75 91 PHE A CA 1
ATOM 693 C C . PHE A 1 91 ? 18.104 -4.010 -23.713 1.00 85.75 91 PHE A C 1
ATOM 695 O O . PHE A 1 91 ? 19.015 -4.431 -24.423 1.00 85.75 91 PHE A O 1
ATOM 702 N N . ARG A 1 92 ? 16.899 -3.707 -24.212 1.00 84.31 92 ARG A N 1
ATOM 703 C CA . ARG A 1 92 ? 16.576 -3.819 -25.645 1.00 84.31 92 ARG A CA 1
ATOM 704 C C . ARG A 1 92 ? 17.376 -2.836 -26.493 1.00 84.31 92 ARG A C 1
ATOM 706 O O . ARG A 1 92 ? 17.797 -3.202 -27.587 1.00 84.31 92 ARG A O 1
ATOM 713 N N . ASP A 1 93 ? 17.599 -1.624 -25.996 1.00 79.25 93 ASP A N 1
ATOM 714 C CA . ASP A 1 93 ? 18.400 -0.615 -26.693 1.00 79.25 93 ASP A CA 1
ATOM 715 C C . ASP A 1 93 ? 19.879 -1.027 -26.779 1.00 79.25 93 ASP A C 1
ATOM 717 O O . ASP A 1 93 ? 20.530 -0.801 -27.801 1.00 79.25 93 ASP A O 1
ATOM 721 N N . VAL A 1 94 ? 20.402 -1.685 -25.738 1.00 79.25 94 VAL A N 1
ATOM 722 C CA . VAL A 1 94 ? 21.759 -2.254 -25.739 1.00 79.25 94 VAL A CA 1
ATOM 723 C C . VAL A 1 94 ? 21.869 -3.436 -26.706 1.00 79.25 94 VAL A C 1
ATOM 725 O O . VAL A 1 94 ? 22.810 -3.465 -27.494 1.00 79.25 94 VAL A O 1
ATOM 728 N N . GLU A 1 95 ? 20.909 -4.367 -26.717 1.00 71.94 95 GLU A N 1
ATOM 729 C CA . GLU A 1 95 ? 20.898 -5.481 -27.684 1.00 71.94 95 GLU A CA 1
ATOM 730 C C . GLU A 1 95 ? 20.801 -4.982 -29.135 1.00 71.94 95 GLU A C 1
ATOM 732 O O . GLU A 1 95 ? 21.522 -5.465 -30.007 1.00 71.94 95 GLU A O 1
ATOM 737 N N . ALA A 1 96 ? 19.970 -3.969 -29.398 1.00 77.06 96 ALA A N 1
ATOM 738 C CA . ALA A 1 96 ? 19.850 -3.360 -30.723 1.00 77.06 96 ALA A CA 1
ATOM 739 C C . ALA A 1 96 ? 21.129 -2.623 -31.165 1.00 77.06 96 ALA A C 1
ATOM 741 O O . ALA A 1 96 ? 21.382 -2.492 -32.362 1.00 77.06 96 ALA A O 1
ATOM 742 N N . ALA A 1 97 ? 21.935 -2.142 -30.214 1.00 72.19 97 ALA A N 1
ATOM 743 C CA . ALA A 1 97 ? 23.239 -1.545 -30.484 1.00 72.19 97 ALA A CA 1
ATOM 744 C C . ALA A 1 97 ? 24.364 -2.591 -30.620 1.00 72.19 97 ALA A C 1
ATOM 746 O O . ALA A 1 97 ? 25.385 -2.298 -31.247 1.00 72.19 97 ALA A O 1
ATOM 747 N N . GLU A 1 98 ? 24.196 -3.785 -30.041 1.00 66.12 98 GLU A N 1
ATOM 748 C CA . GLU A 1 98 ? 25.165 -4.884 -30.110 1.00 66.12 98 GLU A CA 1
ATOM 749 C C . GLU A 1 98 ? 24.964 -5.796 -31.327 1.00 66.12 98 GLU A C 1
ATOM 751 O O . GLU A 1 98 ? 25.922 -6.473 -31.682 1.00 66.12 98 GLU A O 1
ATOM 756 N N . GLU A 1 99 ? 23.817 -5.785 -32.028 1.00 62.12 99 GLU A N 1
ATOM 757 C CA . GLU A 1 99 ? 23.733 -6.324 -33.398 1.00 62.12 99 GLU A CA 1
ATOM 758 C C . GLU A 1 99 ? 24.632 -5.479 -34.323 1.00 62.12 99 GLU A C 1
ATOM 760 O O . GLU A 1 99 ? 24.213 -4.420 -34.808 1.00 62.12 99 GLU A O 1
ATOM 765 N N . PRO A 1 100 ? 25.886 -5.889 -34.604 1.00 55.47 100 PRO A N 1
ATOM 766 C CA . PRO A 1 100 ? 26.737 -5.101 -35.463 1.00 55.47 100 PRO A CA 1
ATOM 767 C C . PRO A 1 100 ? 26.259 -5.342 -36.893 1.00 55.47 100 PRO A C 1
ATOM 769 O O . PRO A 1 100 ? 26.116 -6.484 -37.342 1.00 55.47 100 PRO A O 1
ATOM 772 N N . ALA A 1 101 ? 26.025 -4.253 -37.621 1.00 58.62 101 ALA A N 1
ATOM 773 C CA . ALA A 1 101 ? 25.760 -4.300 -39.049 1.00 58.62 101 ALA A CA 1
ATOM 774 C C . ALA A 1 101 ? 26.784 -5.219 -39.760 1.00 58.62 101 ALA A C 1
ATOM 776 O O . ALA A 1 101 ? 27.970 -5.213 -39.410 1.00 58.62 101 ALA A O 1
ATOM 777 N N . PRO A 1 102 ? 26.320 -6.034 -40.724 1.00 53.47 102 PRO A N 1
ATOM 778 C CA . PRO A 1 102 ? 27.045 -7.173 -41.271 1.00 53.47 102 PRO A CA 1
ATOM 779 C C . PRO A 1 102 ? 28.416 -6.795 -41.836 1.00 53.47 102 PRO A C 1
ATOM 781 O O . PRO A 1 102 ? 28.604 -5.734 -42.427 1.00 53.47 102 PRO A O 1
ATOM 784 N N . SER A 1 103 ? 29.348 -7.733 -41.677 1.00 60.94 103 SER A N 1
ATOM 785 C CA . SER A 1 103 ? 30.673 -7.809 -42.293 1.00 60.94 103 SER A CA 1
ATOM 786 C C . SER A 1 103 ? 30.777 -7.153 -43.680 1.00 60.94 103 SER A C 1
ATOM 788 O O . SER A 1 103 ? 30.243 -7.683 -44.656 1.00 60.94 103 SER A O 1
ATOM 790 N N . SER A 1 104 ? 31.547 -6.067 -43.794 1.00 61.69 104 SER A N 1
ATOM 791 C CA . SER A 1 104 ? 32.124 -5.626 -45.069 1.00 61.69 104 SER A CA 1
ATOM 792 C C . SER A 1 104 ? 33.540 -6.194 -45.216 1.00 61.69 104 SER A C 1
ATOM 794 O O . SER A 1 104 ? 34.520 -5.618 -44.744 1.00 61.69 104 SER A O 1
ATOM 796 N N . GLU A 1 105 ? 33.615 -7.360 -45.847 1.00 70.00 105 GLU A N 1
ATOM 797 C CA . GLU A 1 105 ? 34.797 -7.904 -46.510 1.00 70.00 105 GLU A CA 1
ATOM 798 C C . GLU A 1 105 ? 35.101 -7.022 -47.730 1.00 70.00 105 GLU A C 1
ATOM 800 O O . GLU A 1 105 ? 34.384 -7.131 -48.709 1.00 70.00 105 GLU A O 1
ATOM 805 N N . GLU A 1 106 ? 36.091 -6.124 -47.648 1.00 76.12 106 GLU A N 1
ATOM 806 C CA . GLU A 1 106 ? 36.873 -5.609 -48.793 1.00 76.12 106 GLU A CA 1
ATOM 807 C C . GLU A 1 106 ? 38.223 -5.048 -48.300 1.00 76.12 106 GLU A C 1
ATOM 809 O O . GLU A 1 106 ? 38.367 -3.846 -48.064 1.00 76.12 106 GLU A O 1
ATOM 814 N N . PHE A 1 107 ? 39.205 -5.940 -48.122 1.00 53.47 107 PHE A N 1
ATOM 815 C CA . PHE A 1 107 ? 40.604 -5.744 -48.538 1.00 53.47 107 PHE A CA 1
ATOM 816 C C . PHE A 1 107 ? 41.365 -7.075 -48.542 1.00 53.47 107 PHE A C 1
ATOM 818 O O . PHE A 1 107 ? 41.317 -7.780 -47.509 1.00 53.47 107 PHE A O 1
#